Protein 3U23 (pdb70)

CATH classification: 2.30.30.40

Structure (mmCIF, N/CA/C/O backbone):
data_3U23
#
_entry.id   3U23
#
_cell.length_a   53.130
_cell.length_b   32.040
_cell.length_c   39.180
_cell.angle_alpha   90.00
_cell.angle_beta   92.56
_cell.angle_gamma   90.00
#
_symmetry.space_group_name_H-M   'C 1 2 1'
#
loop_
_entity.id
_entity.type
_entity.pdbx_description
1 polymer 'CD2-associated protein'
2 polymer 'Ras and Rab interactor 3'
3 non-polymer 1,2-ETHANEDIOL
4 water water
#
loop_
_atom_site.group_PDB
_atom_site.id
_atom_site.type_symbol
_atom_site.label_atom_id
_atom_site.label_alt_id
_atom_site.label_comp_id
_atom_site.label_asym_id
_atom_site.label_entity_id
_atom_site.label_seq_id
_atom_site.pdbx_PDB_ins_code
_atom_site.Cartn_x
_atom_site.Cartn_y
_atom_site.Cartn_z
_atom_site.occupancy
_atom_site.B_iso_or_equiv
_atom_site.auth_seq_id
_atom_site.auth_comp_id
_atom_site.auth_asym_id
_atom_site.auth_atom_id
_atom_site.pdbx_PDB_model_num
ATOM 1 N N . ARG A 1 8 ? 6.071 1.833 23.193 1.00 29.08 111 ARG A N 1
ATOM 2 C CA . ARG A 1 8 ? 5.567 0.848 22.157 1.00 27.02 111 ARG A CA 1
ATOM 3 C C . ARG A 1 8 ? 6.686 0.312 21.291 1.00 23.35 111 ARG A C 1
ATOM 4 O O . ARG A 1 8 ? 7.500 1.074 20.880 1.00 24.70 111 ARG A O 1
ATOM 12 N N . GLN A 1 9 ? 6.717 -0.992 21.072 1.00 20.87 112 GLN A N 1
ATOM 13 C CA . GLN A 1 9 ? 7.757 -1.647 20.316 1.00 19.97 112 GLN A CA 1
ATOM 14 C C . GLN A 1 9 ? 7.166 -2.611 19.310 1.00 18.39 112 GLN A C 1
ATOM 15 O O . GLN A 1 9 ? 6.046 -3.110 19.486 1.00 19.61 112 GLN A O 1
ATOM 21 N N . CYS A 1 10 ? 7.913 -2.845 18.248 1.00 16.66 113 CYS A N 1
ATOM 22 C CA . CYS A 1 10 ? 7.504 -3.858 17.251 1.00 15.07 113 CYS A CA 1
ATOM 23 C C . CYS A 1 10 ? 8.667 -4.642 16.803 1.00 14.73 113 CYS A C 1
ATOM 24 O O . CYS A 1 10 ? 9.832 -4.283 16.974 1.00 15.83 113 CYS A O 1
ATOM 27 N N . LYS A 1 11 ? 8.363 -5.815 16.254 1.00 14.17 114 LYS A N 1
ATOM 28 C CA A LYS A 1 11 ? 9.355 -6.744 15.726 0.50 13.69 114 LYS A CA 1
ATOM 29 C CA B LYS A 1 11 ? 9.370 -6.747 15.719 0.50 14.20 114 LYS A CA 1
ATOM 30 C C . LYS A 1 11 ? 9.223 -6.816 14.183 1.00 12.26 114 LYS A C 1
ATOM 31 O O . LYS A 1 11 ? 8.093 -6.914 13.666 1.00 13.60 114 LYS A O 1
ATOM 42 N N . VAL A 1 12 ? 10.354 -6.768 13.550 1.00 12.14 115 VAL A N 1
ATOM 43 C CA . VAL A 1 12 ? 10.372 -6.810 12.062 1.00 11.85 115 VAL A CA 1
ATOM 44 C C . VAL A 1 12 ? 10.169 -8.262 11.600 1.00 12.84 115 VAL A C 1
ATOM 45 O O . VAL A 1 12 ? 10.855 -9.175 12.059 1.00 13.38 115 VAL A O 1
ATOM 49 N N . LEU A 1 13 ? 9.134 -8.433 10.783 1.00 12.06 116 LEU A N 1
ATOM 50 C CA . LEU A 1 13 ? 8.775 -9.721 10.208 1.00 13.02 116 LEU A CA 1
ATOM 51 C C . LEU A 1 13 ? 9.427 -10.026 8.874 1.00 12.72 116 LEU A C 1
ATOM 52 O O . LEU A 1 13 ? 9.598 -11.171 8.541 1.00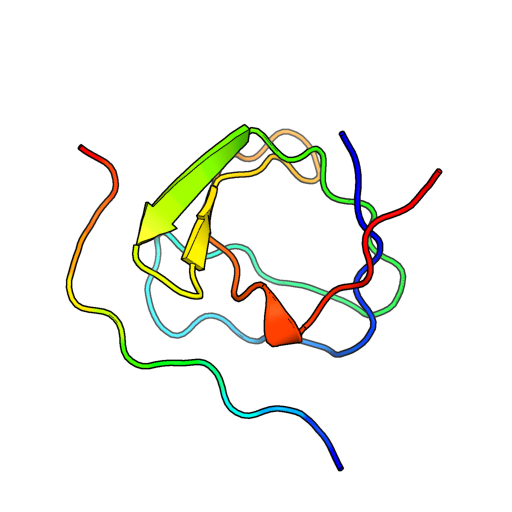 14.23 116 LEU A O 1
ATOM 57 N N . PHE A 1 14 ? 9.735 -8.978 8.117 1.00 13.09 117 PHE A N 1
ATOM 58 C CA . PHE A 1 14 ? 10.281 -9.051 6.764 1.00 12.71 117 PHE A CA 1
ATOM 59 C C . PHE A 1 14 ? 11.373 -8.053 6.555 1.00 11.60 117 PHE A C 1
ATOM 60 O O . PHE A 1 14 ? 11.242 -6.917 7.033 1.00 12.61 117 PHE A O 1
ATOM 68 N N . GLU A 1 15 ? 12.370 -8.384 5.806 1.00 12.33 118 GLU A N 1
ATOM 69 C CA . GLU A 1 15 ? 13.455 -7.511 5.431 1.00 12.13 118 GLU A CA 1
ATOM 70 C C . GLU A 1 15 ? 12.966 -6.295 4.696 1.00 11.47 118 GLU A C 1
ATOM 71 O O . GLU A 1 15 ? 12.002 -6.354 3.927 1.00 12.05 118 GLU A O 1
ATOM 77 N N . TYR A 1 16 ? 13.622 -5.157 4.928 1.00 11.97 119 TYR A N 1
ATOM 78 C CA . TYR A 1 16 ? 13.316 -3.960 4.135 1.00 11.65 119 TYR A CA 1
ATOM 79 C C . TYR A 1 16 ? 14.584 -3.279 3.772 1.00 11.64 119 TYR A C 1
ATOM 80 O O . TYR A 1 16 ? 15.357 -2.794 4.607 1.00 12.67 119 TYR A O 1
ATOM 89 N N . ILE A 1 17 ? 14.827 -3.162 2.447 1.00 11.77 120 ILE A N 1
ATOM 90 C CA . ILE A 1 17 ? 15.889 -2.439 1.868 1.00 12.82 120 ILE A CA 1
ATOM 91 C C . ILE A 1 17 ? 15.448 -1.031 1.522 1.00 12.07 120 ILE A C 1
ATOM 92 O O . ILE A 1 17 ? 14.462 -0.867 0.793 1.00 12.84 120 ILE A O 1
ATOM 97 N N . PRO A 1 18 ? 15.992 -0.010 2.182 1.00 12.17 121 PRO A N 1
ATOM 98 C CA . PRO A 1 18 ? 15.461 1.373 2.014 1.00 12.09 121 PRO A CA 1
ATOM 99 C C . PRO A 1 18 ? 15.448 1.839 0.564 1.00 11.99 121 PRO A C 1
ATOM 100 O O . PRO A 1 18 ? 16.302 1.505 -0.246 1.00 13.77 121 PRO A O 1
ATOM 104 N N . GLN A 1 19 ? 14.455 2.640 0.288 1.00 11.79 122 GLN A N 1
ATOM 105 C CA . GLN A 1 19 ? 14.263 3.335 -0.981 1.00 12.37 122 GLN A CA 1
ATOM 106 C C . GLN A 1 19 ? 14.596 4.813 -0.897 1.00 11.69 122 GLN A C 1
ATOM 107 O O . GLN A 1 19 ? 14.765 5.447 -1.951 1.00 12.31 122 GLN A O 1
ATOM 113 N N . ASN A 1 20 ? 14.682 5.379 0.298 1.00 11.88 123 ASN A N 1
ATOM 114 C CA . ASN A 1 20 ? 14.985 6.786 0.556 1.00 11.22 123 ASN A CA 1
ATOM 115 C C . ASN A 1 20 ? 15.910 6.802 1.773 1.00 12.39 123 ASN A C 1
ATOM 116 O O . ASN A 1 20 ? 15.745 5.971 2.670 1.00 12.95 123 ASN A O 1
ATOM 121 N N . GLU A 1 21 ? 16.755 7.779 1.858 1.00 13.01 124 GLU A N 1
ATOM 122 C CA . GLU A 1 21 ? 17.799 7.830 2.851 1.00 14.09 124 GLU A CA 1
ATOM 123 C C . GLU A 1 21 ? 17.239 8.036 4.285 1.00 13.34 124 GLU A C 1
ATOM 124 O O . GLU A 1 21 ? 17.960 7.721 5.227 1.00 16.54 124 GLU A O 1
ATOM 130 N N . ASP A 1 22 ? 16.023 8.521 4.427 1.00 12.27 125 ASP A N 1
ATOM 131 C CA . ASP A 1 22 ? 15.407 8.732 5.730 1.00 13.34 125 ASP A CA 1
ATOM 132 C C . ASP A 1 22 ? 14.728 7.483 6.268 1.00 13.51 125 ASP A C 1
ATOM 133 O O . ASP A 1 22 ? 14.124 7.552 7.337 1.00 15.54 125 ASP A O 1
ATOM 138 N N . GLU A 1 23 ? 14.795 6.357 5.553 1.00 12.50 126 GLU A N 1
ATOM 139 C CA . GLU A 1 23 ? 14.148 5.093 5.966 1.00 12.55 126 GLU A CA 1
ATOM 140 C C . GLU A 1 23 ? 15.193 4.213 6.638 1.00 11.92 126 GLU A C 1
ATOM 141 O O . GLU A 1 23 ? 16.358 4.128 6.251 1.00 14.36 126 GLU A O 1
ATOM 147 N N . LEU A 1 24 ? 14.747 3.499 7.669 1.00 11.43 127 LEU A N 1
ATOM 148 C CA . LEU A 1 24 ? 15.556 2.473 8.344 1.00 11.87 127 LEU A CA 1
ATOM 149 C C . LEU A 1 24 ? 15.738 1.225 7.446 1.00 11.05 127 LEU A C 1
ATOM 150 O O . LEU A 1 24 ? 14.798 0.819 6.790 1.00 13.35 127 LEU A O 1
ATOM 155 N N . GLU A 1 25 ? 16.922 0.675 7.507 1.00 12.54 128 GLU A N 1
ATOM 156 C CA . GLU A 1 25 ? 17.154 -0.672 6.958 1.00 13.42 128 GLU A CA 1
ATOM 157 C C . GLU A 1 25 ? 16.654 -1.669 8.018 1.00 13.44 128 GLU A C 1
ATOM 158 O O . GLU A 1 25 ? 17.078 -1.562 9.170 1.00 15.17 128 GLU A O 1
ATOM 164 N N . LEU A 1 26 ? 15.830 -2.593 7.628 1.00 12.31 129 LEU A N 1
ATOM 165 C CA . LEU A 1 26 ? 15.243 -3.580 8.533 1.00 11.43 129 LEU A CA 1
ATOM 166 C C . LEU A 1 26 ? 15.704 -4.971 8.168 1.00 12.50 129 LEU A C 1
ATOM 167 O O . LEU A 1 26 ? 15.733 -5.383 7.002 1.00 13.44 129 LEU A O 1
ATOM 172 N N . LYS A 1 27 ? 15.963 -5.754 9.203 1.00 13.03 130 LYS A N 1
ATOM 173 C CA . LYS A 1 27 ? 16.281 -7.180 9.109 1.00 14.16 130 LYS A CA 1
ATOM 174 C C . LYS A 1 27 ? 15.276 -7.939 9.955 1.00 14.21 130 LYS A C 1
ATOM 175 O O . LYS A 1 27 ? 14.863 -7.452 11.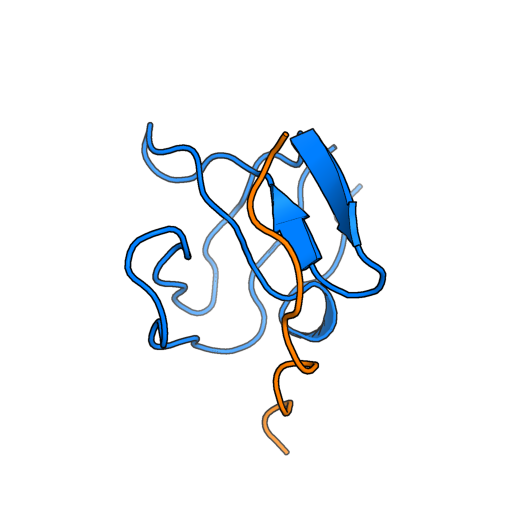010 1.00 13.89 130 LYS A O 1
ATOM 181 N N . VAL A 1 28 ? 14.889 -9.132 9.517 1.00 14.65 131 VAL A N 1
ATOM 182 C CA . VAL A 1 28 ? 13.966 -9.972 10.284 1.00 14.80 131 VAL A CA 1
ATOM 183 C C . VAL A 1 28 ? 14.498 -10.157 11.707 1.00 14.98 131 VAL A C 1
ATOM 184 O O . VAL A 1 28 ? 15.634 -10.468 11.920 1.00 16.21 131 VAL A O 1
ATOM 188 N N . GLY A 1 29 ? 13.648 -9.857 12.657 1.00 15.78 132 GLY A N 1
ATOM 189 C CA . GLY A 1 29 ? 13.956 -9.966 14.066 1.00 16.74 132 GLY A CA 1
ATOM 190 C C . GLY A 1 29 ? 14.349 -8.674 14.730 1.00 16.27 132 GLY A C 1
ATOM 191 O O . GLY A 1 29 ? 14.458 -8.622 15.982 1.00 16.94 132 GLY A O 1
ATOM 192 N N . ASP A 1 30 ? 14.644 -7.626 13.968 1.00 14.52 133 ASP A N 1
ATOM 193 C CA . ASP A 1 30 ? 14.921 -6.340 14.609 1.00 13.73 133 ASP A CA 1
ATOM 194 C C . ASP A 1 30 ? 13.766 -5.903 15.448 1.00 12.86 133 ASP A C 1
ATOM 195 O O . ASP A 1 30 ? 12.599 -6.081 15.113 1.00 14.22 133 ASP A O 1
ATOM 200 N N . ILE A 1 31 ? 14.064 -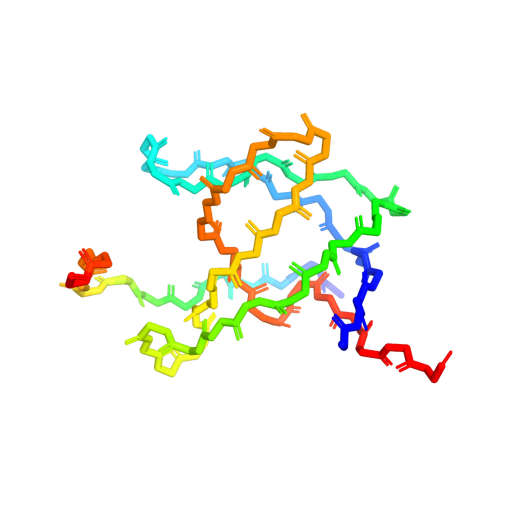5.252 16.576 1.00 14.01 134 ILE A N 1
ATOM 201 C CA . ILE A 1 31 ? 13.086 -4.632 17.447 1.00 14.67 134 ILE A CA 1
ATOM 202 C C . ILE A 1 31 ? 13.212 -3.093 17.320 1.00 15.14 134 ILE A C 1
ATOM 203 O O . ILE A 1 31 ? 14.280 -2.559 17.592 1.00 17.07 134 ILE A O 1
ATOM 208 N N . ILE A 1 32 ? 12.117 -2.494 16.924 1.00 13.76 135 ILE A N 1
ATOM 209 C CA . ILE A 1 32 ? 12.048 -1.045 16.713 1.00 14.35 135 ILE A CA 1
ATOM 210 C C . ILE A 1 32 ? 11.222 -0.458 17.868 1.00 14.09 135 ILE A C 1
ATOM 211 O O . ILE A 1 32 ? 10.116 -0.917 18.179 1.00 15.20 135 ILE A O 1
ATOM 216 N N . ASP A 1 33 ? 11.736 0.657 18.431 1.00 15.44 136 ASP A N 1
ATOM 217 C CA . ASP A 1 33 ? 10.975 1.455 19.386 1.00 15.48 136 ASP A CA 1
ATOM 218 C C . ASP A 1 33 ? 10.161 2.447 18.605 1.00 14.24 136 ASP A C 1
ATOM 219 O O . ASP A 1 33 ? 10.753 3.272 17.854 1.00 14.52 136 ASP A O 1
ATOM 224 N N . ILE A 1 34 ? 8.845 2.361 18.688 1.00 15.28 137 ILE A N 1
ATOM 225 C CA . ILE A 1 34 ? 7.953 3.151 17.877 1.00 15.65 137 ILE A CA 1
ATOM 226 C C . ILE A 1 34 ? 7.859 4.576 18.426 1.00 16.69 137 ILE A C 1
ATOM 227 O O . ILE A 1 34 ? 7.622 4.782 19.625 1.00 18.56 137 ILE A O 1
ATOM 232 N N . ASN A 1 35 ? 7.993 5.570 17.543 1.00 14.75 138 ASN A N 1
ATOM 233 C CA . ASN A 1 35 ? 7.762 6.961 17.886 1.00 16.30 138 ASN A CA 1
ATOM 234 C C . ASN A 1 35 ? 6.383 7.401 17.441 1.00 17.68 138 ASN A C 1
ATOM 235 O O . ASN A 1 35 ? 5.483 7.437 18.258 1.00 23.20 138 ASN A O 1
ATOM 240 N N . GLU A 1 36 ? 6.181 7.788 16.214 1.00 18.41 139 GLU A N 1
ATOM 241 C CA . GLU A 1 36 ? 4.893 8.296 15.760 1.00 20.74 139 GLU A CA 1
ATOM 242 C C . GLU A 1 36 ? 4.610 8.007 14.300 1.00 19.34 139 GLU A C 1
ATOM 243 O O . GLU A 1 36 ? 5.506 7.677 13.564 1.00 18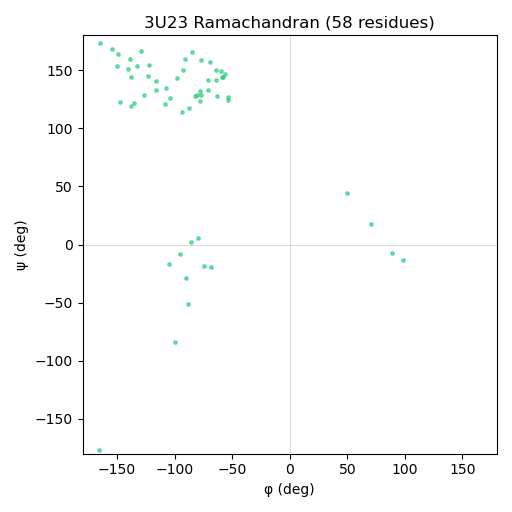.50 139 GLU A O 1
ATOM 249 N N . GLU A 1 37 ? 3.334 8.153 13.963 1.00 19.45 140 GLU A N 1
ATOM 250 C CA . GLU A 1 37 ? 2.887 7.974 12.566 1.00 18.71 140 GLU A CA 1
ATOM 251 C C . GLU A 1 37 ? 3.256 9.217 11.769 1.00 20.49 140 GLU A C 1
ATOM 252 O O . GLU A 1 37 ? 2.887 10.338 12.177 1.00 23.61 140 GLU A O 1
ATOM 258 N N . VAL A 1 38 ? 3.913 9.079 10.635 1.00 16.52 141 VAL A N 1
ATOM 259 C CA . VAL A 1 38 ? 4.215 10.159 9.695 1.00 17.08 141 VAL A CA 1
ATOM 260 C C . VAL A 1 38 ? 3.080 10.298 8.716 1.00 16.68 141 VAL A C 1
ATOM 261 O O . VAL A 1 38 ? 2.609 11.389 8.494 1.00 19.86 141 VAL A O 1
ATOM 265 N N . GLU A 1 39 ? 2.683 9.184 8.105 1.00 15.90 142 GLU A N 1
ATOM 266 C CA . GLU A 1 39 ? 1.527 9.119 7.252 1.00 16.77 142 GLU A CA 1
ATOM 267 C C . GLU A 1 39 ? 1.035 7.647 7.286 1.00 17.00 142 GLU A C 1
ATOM 268 O O . GLU A 1 39 ? 1.723 6.816 7.814 1.00 15.93 142 GLU A O 1
ATOM 274 N N . GLU A 1 40 ? -0.157 7.386 6.774 1.00 17.19 143 GLU A N 1
ATOM 275 C CA . GLU A 1 40 ? -0.722 6.054 6.838 1.00 18.10 143 GLU A CA 1
ATOM 276 C C .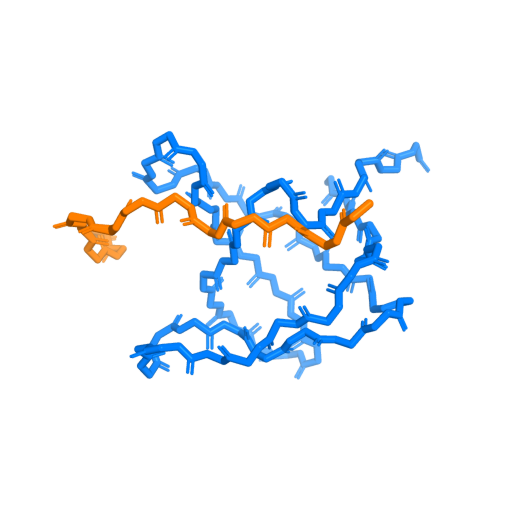 GLU A 1 40 ? 0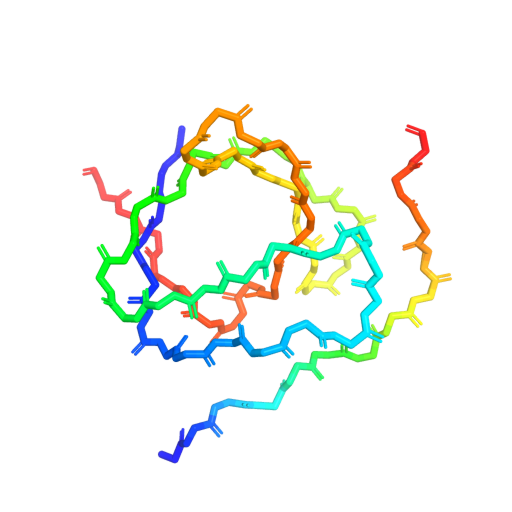.316 5.087 6.243 1.00 18.20 143 GLU A C 1
ATOM 277 O O . GLU A 1 40 ? 0.839 5.281 5.114 1.00 20.15 143 GLU A O 1
ATOM 283 N N . GLY A 1 41 ? 0.694 4.067 7.022 1.00 16.61 144 GLY A N 1
ATOM 284 C CA . GLY A 1 41 ? 1.661 3.109 6.633 1.00 17.14 144 GLY A CA 1
ATOM 285 C C . GLY A 1 41 ? 3.118 3.331 6.902 1.00 14.10 144 GLY A C 1
ATOM 286 O O . GLY A 1 41 ? 3.974 2.479 6.646 1.00 14.70 144 GLY A O 1
ATOM 287 N N . TRP A 1 42 ? 3.463 4.565 7.388 1.00 12.81 145 TRP A N 1
ATOM 288 C CA . TRP A 1 42 ? 4.831 4.906 7.573 1.00 11.93 145 TRP A CA 1
ATOM 289 C C . TRP A 1 42 ? 4.999 5.594 8.936 1.00 13.42 145 TRP A C 1
ATOM 290 O O . TRP A 1 42 ? 4.387 6.641 9.191 1.00 13.80 145 TRP A O 1
ATOM 301 N N . TRP A 1 43 ? 5.850 5.008 9.767 1.00 13.85 146 TRP A N 1
ATOM 302 C CA . TRP A 1 43 ? 6.035 5.453 11.135 1.00 13.57 146 TRP A CA 1
ATOM 303 C C . TRP A 1 43 ? 7.463 5.791 11.306 1.00 13.43 146 TRP A C 1
ATOM 304 O O . T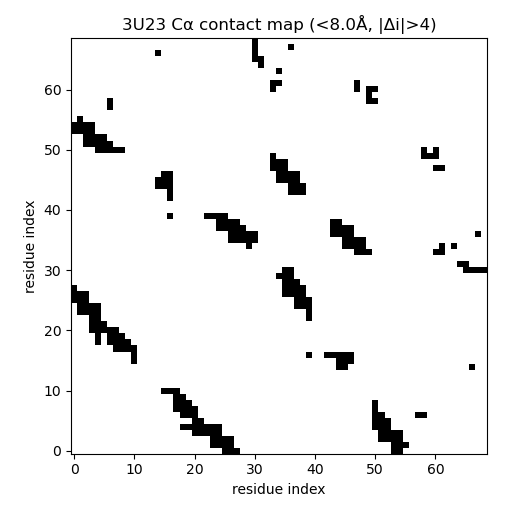RP A 1 43 ? 8.334 5.258 10.659 1.00 13.33 146 TRP A O 1
ATOM 315 N N . SER A 1 44 ? 7.766 6.679 12.266 1.00 13.50 147 SER A N 1
ATOM 316 C CA . SER A 1 44 ? 9.110 6.860 12.719 1.00 13.16 147 SER A CA 1
ATOM 317 C C . SER A 1 44 ? 9.399 5.933 13.967 1.00 11.29 147 SER A C 1
ATOM 318 O O . SER A 1 44 ? 8.469 5.706 14.727 1.00 13.55 147 SER A O 1
ATOM 321 N N . GLY A 1 45 ? 10.612 5.543 14.093 1.00 12.21 148 GLY A N 1
ATOM 322 C CA . GLY A 1 45 ? 11.041 4.737 15.201 1.00 12.63 148 GLY A CA 1
ATOM 323 C C . GLY A 1 45 ? 12.507 4.716 15.310 1.00 12.60 148 GLY A C 1
ATOM 324 O O . GLY A 1 45 ? 13.235 5.260 14.441 1.00 14.49 148 GLY A O 1
ATOM 325 N N . THR A 1 46 ? 13.000 4.100 16.383 1.00 12.59 149 THR A N 1
ATOM 326 C CA A THR A 1 46 ? 14.398 4.047 16.581 0.50 13.31 149 THR A CA 1
ATOM 327 C CA B THR A 1 46 ? 14.390 4.051 16.652 0.50 14.24 149 THR A CA 1
ATOM 328 C C . THR A 1 46 ? 14.901 2.593 16.587 1.00 14.21 149 THR A C 1
ATOM 329 O O . THR A 1 46 ? 14.267 1.703 17.185 1.00 16.00 149 THR A O 1
ATOM 336 N N . LEU A 1 47 ? 16.049 2.400 15.954 1.00 15.52 150 LEU A N 1
ATOM 337 C CA . LEU A 1 47 ? 16.654 1.102 15.826 1.00 17.20 150 LEU A CA 1
ATOM 338 C C . LEU A 1 47 ? 18.158 1.270 15.837 1.00 18.17 150 LEU A C 1
ATOM 339 O O . LEU A 1 47 ? 18.667 2.034 15.043 1.00 19.20 150 LEU A O 1
ATOM 344 N N . ASN A 1 48 ? 18.850 0.620 16.757 1.00 21.40 151 ASN A N 1
ATOM 345 C CA . ASN A 1 48 ? 20.306 0.756 16.906 1.00 22.96 151 ASN A CA 1
ATOM 346 C C . ASN A 1 48 ? 20.751 2.225 16.960 1.00 22.72 151 ASN A C 1
ATOM 347 O O . ASN A 1 48 ? 21.733 2.669 16.327 1.00 23.82 151 ASN A O 1
ATOM 352 N N . ASN A 1 49 ? 20.012 2.984 17.731 1.00 21.05 152 ASN A N 1
ATOM 353 C CA . ASN A 1 49 ? 20.335 4.399 18.016 1.00 20.12 152 ASN A CA 1
ATOM 354 C C . ASN A 1 49 ? 20.149 5.335 16.844 1.00 19.44 152 ASN A C 1
ATOM 355 O O . ASN A 1 49 ? 20.611 6.496 16.881 1.00 19.98 152 ASN A O 1
ATOM 360 N N . LYS A 1 50 ? 19.410 4.878 15.859 1.00 18.72 153 LYS A N 1
ATOM 361 C CA . LYS A 1 50 ? 19.033 5.649 14.689 1.00 18.86 153 LYS A CA 1
ATOM 362 C C . LYS A 1 50 ? 17.552 5.859 14.613 1.00 15.06 153 LYS A C 1
ATOM 363 O O . LYS A 1 50 ? 16.829 4.894 14.722 1.00 18.11 153 LYS A O 1
ATOM 366 N N . LEU A 1 51 ? 17.125 7.075 14.361 1.00 14.84 154 LEU A N 1
ATOM 367 C CA A LEU A 1 51 ? 15.729 7.394 14.144 0.50 13.65 154 LEU A CA 1
ATOM 368 C CA B LEU A 1 51 ? 15.736 7.366 14.150 0.50 14.48 154 LEU A CA 1
ATOM 369 C C . LEU A 1 51 ? 15.470 7.454 12.642 1.00 14.52 154 LEU A C 1
ATOM 370 O O . LEU A 1 51 ? 16.161 8.188 11.923 1.00 17.53 154 LEU A O 1
ATOM 379 N N . GLY A 1 52 ? 14.434 6.794 12.180 1.00 12.93 155 GLY A N 1
ATOM 380 C CA . GLY A 1 52 ? 14.081 6.860 10.762 1.00 12.43 155 GLY A CA 1
ATOM 381 C C . GLY A 1 52 ? 12.720 6.343 10.568 1.00 11.97 155 GLY A C 1
ATOM 382 O O . GLY A 1 52 ? 12.012 5.873 11.483 1.00 13.02 155 GLY A O 1
ATOM 383 N N . LEU A 1 53 ? 12.302 6.283 9.289 1.00 11.75 156 LEU A N 1
ATOM 384 C CA A LEU A 1 53 ? 11.003 5.835 8.907 0.50 11.54 156 LEU A CA 1
ATOM 385 C CA B LEU A 1 53 ? 10.984 5.825 8.925 0.50 12.27 156 LEU A CA 1
ATOM 386 C C . LEU A 1 53 ? 10.979 4.312 8.571 1.00 10.41 156 LEU A C 1
ATOM 387 O O . LEU A 1 53 ? 11.960 3.825 8.043 1.00 11.61 156 LEU A O 1
ATOM 396 N N . PHE A 1 54 ? 9.828 3.723 8.808 1.00 10.96 157 PHE A N 1
ATOM 397 C CA . PHE A 1 54 ? 9.720 2.295 8.417 1.00 10.68 157 PHE A CA 1
ATOM 398 C C . PHE A 1 54 ? 8.313 2.058 8.070 1.00 10.72 157 PHE A C 1
ATOM 399 O O . PHE A 1 54 ? 7.342 2.634 8.535 1.00 11.33 157 PHE A O 1
ATOM 407 N N . PRO A 1 55 ? 8.099 1.019 7.163 1.00 11.84 158 PRO A N 1
ATOM 408 C CA . PRO A 1 55 ? 6.768 0.680 6.718 1.00 11.17 158 PRO A CA 1
ATOM 409 C C . PRO A 1 55 ? 6.059 -0.241 7.747 1.00 11.63 158 PRO A C 1
ATOM 410 O O . PRO A 1 55 ? 6.606 -1.316 8.113 1.00 13.20 158 PRO A O 1
ATOM 414 N N . SER A 1 56 ? 4.865 0.104 8.184 1.00 13.39 159 SER A N 1
ATOM 415 C CA . SER A 1 56 ? 4.269 -0.585 9.300 1.00 15.46 159 SER A CA 1
ATOM 416 C C . SER A 1 56 ? 3.788 -1.950 8.914 1.00 14.23 159 SER A C 1
ATOM 417 O O . SER A 1 56 ? 3.631 -2.825 9.809 1.00 16.21 159 SER A O 1
ATOM 420 N N . ASN A 1 57 ? 3.602 -2.250 7.607 1.00 13.75 160 ASN A N 1
ATOM 421 C CA . ASN A 1 57 ? 3.177 -3.625 7.230 1.00 12.52 160 ASN A CA 1
ATOM 422 C C . ASN A 1 57 ? 4.333 -4.541 7.234 1.00 11.00 160 ASN A C 1
ATOM 423 O O . ASN A 1 57 ? 4.127 -5.758 6.886 1.00 16.61 160 ASN A O 1
ATOM 428 N N . PHE A 1 58 ? 5.485 -4.239 7.602 1.00 10.07 161 PHE A N 1
ATOM 429 C CA . PHE A 1 58 ? 6.628 -5.027 7.732 1.00 10.66 161 PHE A CA 1
ATOM 430 C C . PHE A 1 58 ? 6.893 -5.603 9.179 1.00 12.78 161 PHE A C 1
ATOM 431 O O . PHE A 1 58 ? 7.850 -6.330 9.384 1.00 13.00 161 PHE A O 1
ATOM 439 N N . VAL A 1 59 ? 6.087 -5.121 10.116 1.00 12.79 162 VAL A N 1
ATOM 440 C CA . VAL A 1 59 ? 6.344 -5.342 11.533 1.00 13.60 162 VAL A CA 1
ATOM 441 C C . VAL A 1 59 ? 5.106 -5.865 12.199 1.00 14.44 162 VAL A C 1
ATOM 442 O O . VAL A 1 59 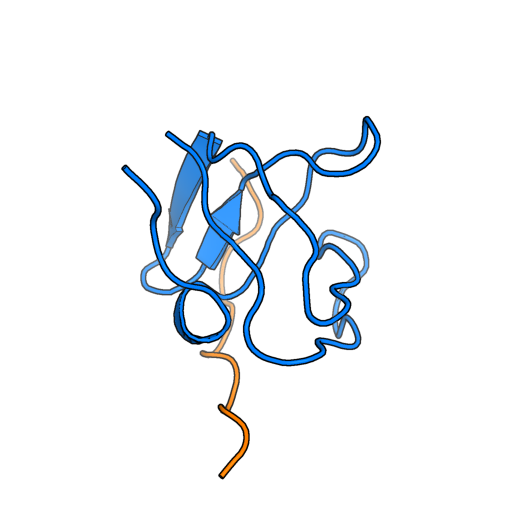? 3.967 -5.800 11.723 1.00 15.84 162 VAL A O 1
ATOM 446 N N . LYS A 1 60 ? 5.273 -6.372 13.427 1.00 15.12 163 LYS A N 1
ATOM 447 C CA . LYS A 1 60 ? 4.200 -6.762 14.310 1.00 17.11 163 LYS A CA 1
ATOM 448 C C . LYS A 1 60 ? 4.410 -6.051 15.634 1.00 16.42 163 LYS A C 1
ATOM 449 O O . LYS A 1 60 ? 5.471 -6.156 16.243 1.00 15.34 163 LYS A O 1
ATOM 455 N N . GLU A 1 61 ? 3.364 -5.372 16.112 1.00 17.86 164 GLU A N 1
ATOM 456 C CA . GLU A 1 61 ? 3.452 -4.702 17.388 1.00 19.16 164 GLU A CA 1
ATOM 457 C C . GLU A 1 61 ? 3.477 -5.711 18.530 1.00 17.55 164 GLU A C 1
ATOM 458 O O . GLU A 1 61 ? 2.698 -6.637 18.514 1.00 19.66 164 GLU A O 1
ATOM 464 N N . LEU A 1 62 ? 4.417 -5.519 19.469 1.00 17.11 165 LEU A N 1
ATOM 465 C CA . LEU A 1 62 ? 4.608 -6.402 20.602 1.00 18.49 165 LEU A CA 1
ATOM 466 C C . LEU A 1 62 ? 3.779 -5.945 21.792 1.00 21.75 165 LEU A C 1
ATOM 467 O O . LEU A 1 62 ? 3.445 -4.778 21.944 1.00 25.05 165 LEU A O 1
ATOM 472 N N . GLU A 1 63 ? 3.554 -6.881 22.688 1.00 24.41 166 GLU A N 1
ATOM 473 C CA . GLU A 1 63 ? 3.167 -6.561 24.060 1.00 29.54 166 GLU A CA 1
ATOM 474 C C . GLU A 1 63 ? 4.453 -6.332 24.916 1.00 30.34 166 GLU A C 1
ATOM 475 O O . GLU A 1 63 ? 5.456 -7.078 24.906 1.00 32.19 166 GLU A O 1
ATOM 481 N N . GLN B 2 4 ? 3.746 -14.167 1.419 0.50 36.33 455 GLN B N 1
ATOM 482 C CA . GLN B 2 4 ? 4.490 -13.390 0.366 1.00 34.71 455 GLN B CA 1
ATOM 483 C C . GLN B 2 4 ? 5.061 -12.198 1.091 1.00 31.85 455 GLN B C 1
ATOM 484 O O . GLN B 2 4 ? 4.444 -11.657 2.034 1.00 32.40 455 GLN B O 1
ATOM 486 N N . PRO B 2 5 ? 6.251 -11.738 0.694 1.00 26.55 456 PRO B N 1
ATOM 487 C CA . PRO B 2 5 ? 6.719 -10.503 1.321 1.00 23.62 456 PRO B CA 1
ATOM 488 C C . PRO B 2 5 ? 5.841 -9.259 1.026 1.00 21.37 456 PRO B C 1
ATOM 489 O O . PRO B 2 5 ? 5.288 -9.131 -0.053 1.00 21.79 456 PRO B O 1
ATOM 493 N N . PRO B 2 6 ? 5.786 -8.310 1.955 1.00 20.10 457 PRO B N 1
ATOM 494 C CA . PRO B 2 6 ? 4.891 -7.175 1.834 1.00 19.53 457 PRO B CA 1
ATOM 495 C C . PRO B 2 6 ? 5.415 -6.135 0.849 1.00 18.58 457 PRO B C 1
ATOM 496 O O . PRO B 2 6 ? 6.629 -6.027 0.604 1.00 18.60 457 PRO B O 1
ATOM 500 N N . VAL B 2 7 ? 4.510 -5.329 0.359 1.00 19.93 458 VAL B N 1
ATOM 501 C CA . VAL B 2 7 ? 4.873 -4.224 -0.509 1.00 20.37 458 VAL B CA 1
ATOM 502 C C . VAL B 2 7 ? 4.790 -2.917 0.312 1.00 19.34 458 VAL B C 1
ATOM 503 O O . VAL B 2 7 ? 3.777 -2.617 0.921 1.00 21.34 458 VAL B O 1
ATOM 507 N N . PRO B 2 8 ? 5.848 -2.128 0.354 1.00 18.62 459 PRO B N 1
ATOM 508 C CA . PRO B 2 8 ? 5.801 -0.884 1.119 1.00 19.33 459 PRO B CA 1
ATOM 509 C C . PRO B 2 8 ? 4.777 0.071 0.526 1.00 19.13 459 PRO B C 1
ATOM 510 O O . PRO B 2 8 ? 4.707 0.199 -0.655 1.00 19.49 459 PRO B O 1
ATOM 514 N N . PRO B 2 9 ? 4.041 0.805 1.375 1.00 19.17 460 PRO B N 1
ATOM 515 C CA . PRO B 2 9 ? 3.083 1.746 0.855 1.00 20.62 460 PRO B CA 1
ATOM 516 C C . PRO B 2 9 ? 3.784 2.913 0.177 1.00 17.65 460 PRO B C 1
ATOM 517 O O . PRO B 2 9 ? 4.943 3.205 0.549 1.00 17.03 460 PRO B O 1
ATOM 521 N N . PRO B 2 10 ? 3.111 3.608 -0.723 1.00 18.33 461 PRO B N 1
ATOM 522 C CA . PRO B 2 10 ? 3.746 4.793 -1.278 1.00 18.70 461 PRO B CA 1
ATOM 523 C C . PRO B 2 10 ? 4.104 5.862 -0.219 1.00 18.17 461 PRO B C 1
ATOM 524 O O . PRO B 2 10 ? 3.452 5.972 0.791 1.00 20.43 461 PRO B O 1
ATOM 528 N N . ARG B 2 11 ? 5.163 6.597 -0.480 1.00 18.44 462 ARG B N 1
ATOM 529 C CA A ARG B 2 11 ? 5.467 7.740 0.354 0.50 18.14 462 ARG B CA 1
ATOM 530 C CA B ARG B 2 11 ? 5.661 7.717 0.328 0.50 18.46 462 ARG B CA 1
ATOM 531 C C . ARG B 2 11 ? 5.215 9.027 -0.272 1.00 18.95 462 ARG B C 1
ATOM 532 O O . ARG B 2 11 ? 5.343 9.184 -1.461 1.00 19.92 462 ARG B O 1
ATOM 542 N N . LYS B 2 12 ? 4.780 9.959 0.559 1.00 19.41 463 LYS B N 1
ATOM 543 C CA A LYS B 2 12 ? 4.518 11.293 0.084 0.50 22.26 463 LYS B CA 1
ATOM 544 C CA B LYS B 2 12 ? 4.421 11.268 0.141 0.50 23.19 463 LYS B CA 1
ATOM 545 C C . LYS B 2 12 ? 5.132 12.337 0.955 1.00 20.45 463 LYS B C 1
ATOM 546 O O . LYS B 2 12 ? 5.353 13.434 0.472 1.00 25.86 463 LYS B O 1
ATOM 557 N N . LYS B 2 13 ? 5.455 12.035 2.192 1.00 18.51 464 LYS B N 1
ATOM 558 C CA A LYS B 2 13 ? 5.862 12.992 3.242 0.50 18.76 464 LYS B CA 1
ATOM 559 C CA B LYS B 2 13 ? 5.989 13.069 3.059 0.50 19.25 464 LYS B CA 1
ATOM 560 C C . LYS B 2 13 ? 7.171 12.630 3.895 1.00 18.17 464 LYS B C 1
ATOM 561 O O . LYS B 2 13 ? 7.408 11.461 4.175 1.00 19.64 464 LYS B O 1
ATOM 572 N N . ARG B 2 14 ? 7.980 13.631 4.188 1.00 17.85 465 ARG B N 1
ATOM 573 C CA . ARG B 2 14 ? 9.077 13.525 5.151 1.00 18.01 465 ARG B CA 1
ATOM 574 C C . ARG B 2 14 ? 8.557 13.758 6.540 1.00 19.43 465 ARG B C 1
ATOM 575 O O . ARG B 2 14 ? 7.448 14.254 6.749 1.00 19.81 465 ARG B O 1
ATOM 583 N N . ILE B 2 15 ? 9.325 13.423 7.550 1.00 18.95 466 ILE B N 1
ATOM 584 C CA . ILE B 2 15 ? 8.993 13.785 8.913 1.00 22.94 466 ILE B CA 1
ATOM 585 C C . ILE B 2 15 ? 9.006 15.311 9.027 1.00 24.05 466 ILE B C 1
ATOM 586 O O . ILE B 2 15 ? 9.968 15.937 8.610 1.00 25.70 466 ILE B O 1
ATOM 591 N N . SER B 2 16 ? 7.902 15.872 9.563 1.00 26.72 467 SER B N 1
ATOM 592 C CA . SER B 2 16 ? 7.733 17.331 9.812 1.00 29.88 467 SER B CA 1
ATOM 593 C C . SER B 2 16 ? 8.653 17.755 10.966 1.00 28.08 467 SER B C 1
ATOM 594 O O . SER B 2 16 ? 8.771 17.006 12.001 1.00 29.00 467 SER B O 1
#

B-factor: mean 21.82, std 11.54, range [9.66, 130.53]

Solvent-accessible surface area: 4722 Å² total; per-residue (Å²): 174,84,0,80,1,77,75,90,8,125,46,126,74,150,31,12,10,103,0,96,103,31,33,68,0,69,28,84,91,96,24,18,156,13,2,51,1,0,50,17,136,158,70,99,4,0,2,0,36,72,8,25,133,83,74,226,134,108,31,119,35,36,101,57,164,126,169,68,155

Nearest PDB structures (foldseek):
  3u23-assembly1_A  TM=1.018E+00  e=2.874E-10  Homo sapiens
  4x1v-assembly1_A  TM=1.004E+00  e=2.521E-09  Homo sapiens
  2vwf-assembly1_A  TM=9.316E-01  e=6.415E-06  Homo sapiens
  6b27-assembly6_F  TM=9.480E-01  e=9.786E-06  Homo sapiens
  2vvk-assembly1_A  TM=9.106E-01  e=1.246E-05  Homo sapiens

Secondary structure (DSSP, 8-state):
-EEEE-S-B--SSTTBPPB-TT-EEEEEEEEETTEEEEEETTEEEEEEGGGEEE--/----PPP------

GO terms:
  GO:0070161 anchoring junction (C, EXP)
  GO:0051058 negative regulation of small GTPase mediated signal transduction (P, IMP)
  GO:0007015 actin filament organization (P, IMP)
  GO:0005515 protein binding (F, IPI)
  GO:0005200 structural constituent of cytoskeleton (F, TAS)
  GO:0005737 cytoplasm (C, TAS)
  GO:0015629 actin cytoskeleton (C, TAS)
  GO:0065003 protein-containing complex assembly (P, TAS)
  GO:0006930 substrate-dependent cell migration, cell extension (P, TAS)
  GO:0042802 identical protein binding (F, IPI)
  GO:0045296 cadherin binding (F, HDA)
  GO:0005886 plasma membrane (C, IDA)
  GO:0001726 ruffle (C, IDA)
  GO:0031941 filamentous actin (C, IDA)
  GO:0070062 extracellular exosome (C, HDA)
  GO:0050714 positive regulation of protein secretion (P, IMP)
  GO:0017124 SH3 domain binding (F, IPI)

Organism: Homo sapiens (NCBI:txid9606)

Radius of gyration: 10.73 Å; Cα contacts (8 Å, |Δi|>4): 158; chains: 2; bounding box: 21×31×25 Å

InterPro domains:
  IPR001452 SH3 domain [PF00018] (276-321)
  IPR001452 SH3 domain [PF14604] (8-55)
  IPR001452 SH3 domain [PF14604] (115-163)
  IPR001452 SH3 domain [PR00452] (2-12)
  IPR001452 SH3 domain [PR00452] (286-301)
  IPR001452 SH3 domain [PR00452] (305-314)
  IPR001452 SH3 domain [PR00452] (316-328)
  IPR001452 SH3 domain [PS50002] (1-59)
  IPR001452 SH3 domain [PS50002] (108-167)
  IPR001452 SH3 domain [PS50002] (269-330)
  IPR001452 SH3 domain [SM00326] (2-58)
  IPR001452 SH3 domain [SM00326] (111-166)
  IPR001452 SH3 domain [SM00326] (272-329)
  IPR035775 CD2-associated protein, first SH3 domain [cd12053] (3-58)
  IPR035776 CD2-associated protein, second SH3 domain [cd12054] (111-165)
  IPR035777 CD2-associated protein, third SH3 domain [cd12056] (271-327)
  IPR036028 SH3-like domain superfamily [SSF50044] (4-59)
  IPR036028 SH3-like domain superfamily [SSF50044] (109-168)
  IPR036028 SH3-like domain superfamily [SSF50044] (271-351)
  IPR050384 Endophilin/SH3RF [PTHR14167] (60-326)

Sequence (69 aa):
RQCKKVLFEYIPQNEDELELKVGDIIDINEEVEEGWWSGTTLNNKLLGLLFPSNFVKELEQPPVPPPRRKKKKRIS

Foldseek 3Di:
DKKFFCDFDDDPDPQADGDDGGFMWAWDADPDVQKGWTDGPRDIGIDGPVRIDDDD/DDDDDDDDDDDDD